Protein AF-A0A2P6PKL2-F1 (afdb_monomer)

Foldseek 3Di:
DDAFEAELAQFDLQQDDPDPVPRTDHGLDPVSNVVNVVDPHQYYDWDWDAACQRRIDTDDAQWDWDDDPNDTDIDGRNDHDPVRVVPGDRGNDHDPDDPDDDDDLVRLLSNLVSVVVVCVVCCVVPVPPRADAAEDPDVSNQVSNVVVDDPHHYYD

pLDDT: mean 86.6, std 11.7, range [52.22, 97.62]

Radius of gyration: 16.95 Å; Cα contacts (8 Å, |Δi|>4): 220; chains: 1; bounding box: 37×45×44 Å

Sequence (156 aa):
MLVLIRHRGNGTNMLQSSDIRMRGIKENSILSFNTAAQF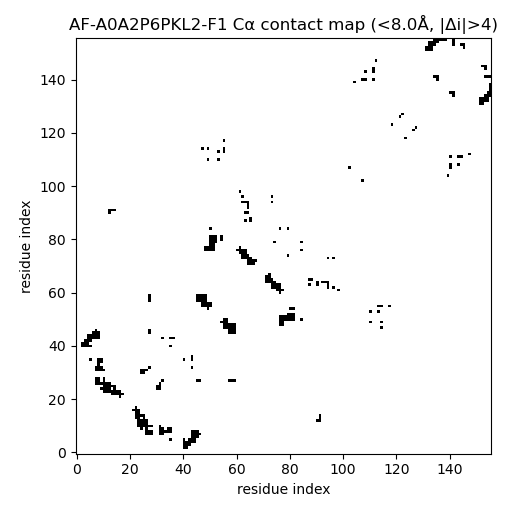PIDFVEFDVQVTKDDCPVIFHDNFIVSEDKDVFIGKRVTDLKLPEFLSYEPQKQLGEFDDHIVYKERQLKHVLQLILQLFKHVVNEYAEGRRIFFSTFQPDAALLIRKMQSSYPVYF

Secondary structure (DSSP, 8-state):
----EETTTT--S----SSGGGPPPPTTSHHHHHHHTTS--SEE---EEE-TTS-EEE---SEEEEEETTEEEEEEGGGS-HHHHHTSPPP-S-----------HHHHHHHHHHHHHHHHHHHHHH-TT----EE-S-HHHHHHHHHH-SSS-EE-

Solvent-accessible surface area (backbone atoms only — not comparable to full-atom values): 9542 Å² total; per-residue (Å²): 134,89,84,46,69,31,64,27,15,61,28,36,71,67,50,86,40,95,49,75,91,59,38,38,41,52,39,54,33,73,66,10,42,57,57,37,67,76,49,101,58,75,43,72,40,71,44,76,43,49,24,59,70,73,44,76,42,67,48,77,67,66,55,48,67,46,78,56,95,92,39,78,46,72,43,48,46,54,74,27,40,60,73,59,59,70,68,57,71,86,63,86,69,88,80,94,64,93,77,88,73,85,75,52,68,71,59,52,50,50,54,52,48,52,52,51,52,52,47,53,54,53,43,74,73,68,41,85,83,62,88,66,68,48,72,40,95,45,67,70,54,37,56,48,50,61,71,76,45,86,88,52,58,71,40,110

InterPro domains:
  IPR017946 PLC-like phosphodiesterase, TIM beta/alpha-barrel domain superfamily [G3DSA:3.20.20.190] (2-156)
  IPR017946 PL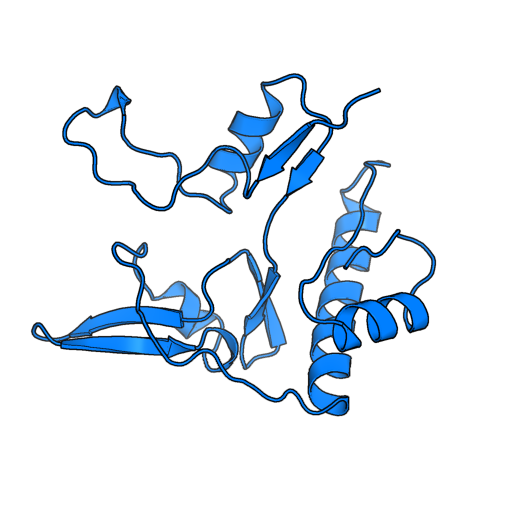C-like phosphodiesterase, TIM beta/alpha-barrel domain superfamily [SSF51695] (5-156)
  IPR030395 Glycerophosphodiester phosphodiesterase domain [PF03009] (7-89)
  IPR030395 Glycerophosphodiester phosphodiesterase domain [PS51704] (2-156)
  IPR051578 Glycerophosphodiester Phosphodiesterase [PTHR22958] (2-93)

Organism: Rosa chinensis (NCBI:txid74649)

Mean predicted aligned error: 6.18 Å

Structure (mmCIF, N/CA/C/O backbone):
data_AF-A0A2P6PKL2-F1
#
_entry.id   AF-A0A2P6PKL2-F1
#
loop_
_atom_site.group_PDB
_atom_site.id
_atom_site.type_symbol
_atom_site.label_atom_id
_atom_site.label_alt_id
_atom_site.label_comp_id
_atom_site.label_asym_id
_atom_site.label_entity_id
_atom_site.label_seq_id
_atom_site.pdbx_PDB_ins_code
_atom_site.Cartn_x
_atom_site.Cartn_y
_atom_site.Cartn_z
_atom_site.occupancy
_atom_site.B_iso_or_equiv
_atom_site.auth_seq_id
_atom_site.auth_comp_id
_atom_site.auth_asym_id
_atom_site.auth_atom_id
_atom_site.pdbx_PDB_model_num
ATOM 1 N N . MET A 1 1 ? -20.448 16.232 12.918 1.00 71.62 1 MET A N 1
ATOM 2 C CA . MET A 1 1 ? -18.994 16.460 13.041 1.00 71.62 1 MET A CA 1
ATOM 3 C C . MET A 1 1 ? -18.376 16.103 11.702 1.00 71.62 1 MET A C 1
ATOM 5 O O . MET A 1 1 ? -18.709 15.043 11.189 1.00 71.62 1 MET A O 1
ATOM 9 N N . LEU A 1 2 ? -17.602 17.004 11.098 1.00 85.69 2 LEU A N 1
ATOM 10 C CA . LEU A 1 2 ? -16.873 16.724 9.855 1.00 85.69 2 LEU A CA 1
ATOM 11 C C . LEU A 1 2 ? -15.601 15.940 10.203 1.00 85.69 2 LEU A C 1
ATOM 13 O O . LEU A 1 2 ? -15.005 16.223 11.237 1.00 85.69 2 LEU A O 1
ATOM 17 N N . VAL A 1 3 ? -15.225 14.969 9.369 1.00 90.44 3 VAL A N 1
ATOM 18 C CA . VAL A 1 3 ? -13.960 14.227 9.490 1.00 90.44 3 VAL A CA 1
ATOM 19 C C . VAL A 1 3 ? -12.971 14.813 8.488 1.00 90.44 3 VAL A C 1
ATOM 21 O O . VAL A 1 3 ? -13.294 14.912 7.304 1.00 90.44 3 VAL A O 1
ATOM 24 N N . LEU A 1 4 ? -11.781 15.198 8.946 1.00 92.12 4 LEU A N 1
ATOM 25 C CA . LEU A 1 4 ? -10.714 15.743 8.111 1.00 92.12 4 LEU A CA 1
ATOM 26 C C . LEU A 1 4 ? -9.614 14.701 7.886 1.00 92.12 4 LEU A C 1
ATOM 28 O O . LEU A 1 4 ? -8.909 14.309 8.816 1.00 92.12 4 LEU A O 1
ATOM 32 N N . ILE A 1 5 ? -9.439 14.292 6.631 1.00 93.56 5 ILE A N 1
ATOM 33 C CA . ILE A 1 5 ? -8.456 13.286 6.218 1.00 93.56 5 ILE A CA 1
ATOM 34 C C . ILE A 1 5 ? -7.400 13.958 5.341 1.00 93.56 5 ILE A C 1
ATOM 36 O O . ILE A 1 5 ? -7.732 14.639 4.370 1.00 93.56 5 ILE A O 1
ATOM 40 N N . ARG A 1 6 ? -6.122 13.778 5.679 1.00 91.12 6 ARG A N 1
ATOM 41 C CA . ARG A 1 6 ? -4.993 14.245 4.868 1.00 91.12 6 ARG A CA 1
ATOM 42 C C . ARG A 1 6 ? -4.588 13.171 3.864 1.00 91.12 6 ARG A C 1
ATOM 44 O O . ARG A 1 6 ? -3.991 12.168 4.246 1.00 91.12 6 ARG A O 1
ATOM 51 N N . HIS A 1 7 ? -4.957 13.401 2.608 1.00 91.31 7 HIS A N 1
ATOM 52 C CA . HIS A 1 7 ? -4.703 12.514 1.474 1.00 91.31 7 HIS A CA 1
ATOM 53 C C . HIS A 1 7 ? -3.201 12.394 1.186 1.00 91.31 7 HIS A C 1
ATOM 55 O O . HIS A 1 7 ? -2.541 13.401 0.919 1.00 91.31 7 HIS A O 1
ATOM 61 N N . ARG A 1 8 ? -2.669 11.171 1.269 1.00 91.19 8 ARG A N 1
ATOM 62 C CA . ARG A 1 8 ? -1.248 10.816 1.102 1.00 91.19 8 ARG A CA 1
ATOM 63 C C . ARG A 1 8 ? -0.303 11.633 1.979 1.00 91.19 8 ARG A C 1
ATOM 65 O O . ARG A 1 8 ? 0.808 11.988 1.573 1.00 91.19 8 ARG A O 1
ATOM 72 N N . GLY A 1 9 ? -0.760 11.970 3.186 1.00 87.81 9 GLY A N 1
ATOM 73 C CA . GLY A 1 9 ? -0.107 12.936 4.068 1.00 87.81 9 GLY A CA 1
ATOM 74 C C . GLY A 1 9 ? -0.371 14.386 3.653 1.00 87.81 9 GLY A C 1
ATOM 75 O O . GLY A 1 9 ? -1.493 14.772 3.345 1.00 87.81 9 GLY A O 1
ATOM 76 N N . ASN A 1 10 ? 0.658 15.230 3.710 1.00 76.75 10 ASN A N 1
ATOM 77 C CA . ASN A 1 10 ? 0.603 16.621 3.244 1.00 76.75 10 ASN A CA 1
ATOM 78 C C . ASN A 1 10 ? 1.427 16.830 1.960 1.00 76.75 10 ASN A C 1
ATOM 80 O O . ASN A 1 10 ? 2.060 17.873 1.790 1.00 76.75 10 ASN A O 1
ATOM 84 N N . GLY A 1 11 ? 1.522 15.792 1.125 1.00 65.38 11 GLY A N 1
ATOM 85 C CA . GLY A 1 11 ? 2.403 15.786 -0.036 1.00 65.38 11 GLY A CA 1
ATOM 86 C C . GLY A 1 11 ? 1.706 16.006 -1.378 1.00 65.38 11 GLY A C 1
ATOM 87 O O . GLY A 1 11 ? 0.487 15.952 -1.488 1.00 65.38 11 GLY A O 1
ATOM 88 N N . THR A 1 12 ? 2.517 16.277 -2.397 1.00 65.31 12 THR A N 1
ATOM 89 C CA . THR A 1 12 ? 2.157 16.360 -3.816 1.00 65.31 12 THR A CA 1
ATOM 90 C C . THR A 1 12 ? 3.290 15.747 -4.642 1.00 65.31 12 THR A C 1
ATOM 92 O O . THR A 1 12 ? 4.466 15.933 -4.318 1.00 65.31 12 THR A O 1
ATOM 95 N N . ASN A 1 13 ? 2.965 15.029 -5.720 1.00 56.03 13 ASN A N 1
ATOM 96 C CA . ASN A 1 13 ? 3.971 14.499 -6.654 1.00 56.03 13 ASN A CA 1
ATOM 97 C C . ASN A 1 13 ? 4.651 15.589 -7.500 1.00 56.03 13 ASN A C 1
ATOM 99 O O . ASN A 1 13 ? 5.731 15.370 -8.048 1.00 56.03 13 ASN A O 1
ATOM 103 N N . MET A 1 14 ? 4.080 16.795 -7.564 1.00 55.97 14 MET A N 1
ATOM 104 C CA . MET A 1 14 ? 4.672 17.930 -8.275 1.00 55.97 14 MET A CA 1
ATOM 105 C C . MET A 1 14 ? 5.741 18.614 -7.411 1.00 55.97 14 MET A C 1
ATOM 107 O O . MET A 1 14 ? 5.508 19.640 -6.774 1.00 55.97 14 MET A O 1
ATOM 111 N N . LEU A 1 15 ? 6.944 18.037 -7.388 1.00 59.22 15 LEU A N 1
ATOM 112 C CA . LEU A 1 15 ? 8.085 18.555 -6.617 1.00 59.22 15 LEU A CA 1
ATOM 113 C C . LEU A 1 15 ? 8.809 19.733 -7.295 1.00 59.22 15 LEU A C 1
ATOM 115 O O . LEU A 1 15 ? 9.697 20.346 -6.698 1.00 59.22 15 LEU A O 1
ATOM 119 N N . GLN A 1 16 ? 8.460 20.055 -8.544 1.00 53.28 16 GLN A N 1
ATOM 120 C CA . GLN A 1 16 ? 9.151 21.071 -9.336 1.00 53.28 16 GLN A CA 1
ATOM 121 C C . GLN A 1 16 ? 8.457 22.432 -9.231 1.00 53.28 16 GLN A C 1
ATOM 123 O O . GLN A 1 16 ? 7.623 22.796 -10.053 1.00 53.28 16 GLN A O 1
ATOM 128 N N . SER A 1 17 ? 8.857 23.201 -8.221 1.00 56.66 17 SER A N 1
ATOM 129 C CA . SER A 1 17 ? 8.690 24.654 -8.203 1.00 56.66 17 SER A CA 1
ATOM 130 C C . SER A 1 17 ? 10.064 25.319 -8.270 1.00 56.66 17 SER A C 1
ATOM 132 O O . SER A 1 17 ? 11.015 24.873 -7.619 1.00 56.66 17 SER A O 1
ATOM 134 N N . SER A 1 18 ? 10.165 26.401 -9.045 1.00 57.44 18 SER A N 1
ATOM 135 C CA . SER A 1 18 ? 11.349 27.267 -9.078 1.00 57.44 18 SER A CA 1
ATOM 136 C C . SER A 1 18 ? 11.569 27.992 -7.744 1.00 57.44 18 SER A C 1
ATOM 138 O O . SER A 1 18 ? 12.711 28.263 -7.376 1.00 57.44 18 SER A O 1
ATOM 140 N N . ASP A 1 19 ? 10.503 28.237 -6.976 1.00 55.12 19 ASP A N 1
ATOM 141 C CA . ASP A 1 19 ? 10.585 28.715 -5.595 1.00 55.12 19 ASP A CA 1
ATOM 142 C C . ASP A 1 19 ? 10.782 27.530 -4.635 1.00 55.12 19 ASP A C 1
ATOM 144 O O . ASP A 1 19 ? 9.919 26.655 -4.526 1.00 55.12 19 ASP A O 1
ATOM 148 N N . ILE A 1 20 ? 11.910 27.524 -3.915 1.00 55.53 20 ILE A N 1
ATOM 149 C CA . ILE A 1 20 ? 12.286 26.504 -2.921 1.00 55.53 20 ILE A CA 1
ATOM 150 C C . ILE A 1 20 ? 11.221 26.361 -1.825 1.00 55.53 20 ILE A C 1
ATOM 152 O O . ILE A 1 20 ? 10.999 25.255 -1.339 1.00 55.53 20 ILE A O 1
ATOM 156 N N . ARG A 1 21 ? 10.523 27.449 -1.471 1.00 55.19 21 ARG A N 1
ATOM 157 C CA . ARG A 1 21 ? 9.447 27.456 -0.461 1.00 55.19 21 ARG A CA 1
ATOM 158 C C . ARG A 1 21 ? 8.183 26.743 -0.938 1.00 55.19 21 ARG A C 1
ATOM 160 O O . ARG A 1 21 ? 7.346 26.372 -0.128 1.00 55.19 21 ARG A O 1
ATOM 167 N N . MET A 1 22 ? 8.060 26.577 -2.251 1.00 52.22 22 MET A N 1
ATOM 168 C CA . MET A 1 22 ? 6.934 25.949 -2.937 1.00 52.22 22 MET A CA 1
ATOM 169 C C . MET A 1 22 ? 7.314 24.569 -3.494 1.00 52.22 22 MET A C 1
ATOM 171 O O . MET A 1 22 ? 6.526 23.964 -4.219 1.00 52.22 22 MET A O 1
ATOM 175 N N . ARG A 1 23 ? 8.519 24.057 -3.191 1.00 60.56 23 ARG A N 1
ATOM 176 C CA . ARG A 1 23 ? 8.853 22.655 -3.468 1.00 60.56 23 ARG A CA 1
ATOM 177 C C . ARG A 1 23 ? 7.923 21.785 -2.634 1.00 60.56 23 ARG A C 1
ATOM 179 O O . ARG A 1 23 ? 7.930 21.866 -1.407 1.00 60.56 23 ARG A O 1
ATOM 186 N N . GLY A 1 24 ? 7.105 20.989 -3.315 1.00 63.56 24 GLY A N 1
ATOM 187 C CA . GLY A 1 24 ? 6.182 20.069 -2.666 1.00 63.56 24 GLY A CA 1
ATOM 188 C C . GLY A 1 24 ? 6.908 19.105 -1.728 1.00 63.56 24 GLY A C 1
ATOM 189 O O . GLY A 1 24 ? 8.077 18.775 -1.926 1.00 63.56 24 GLY A O 1
ATOM 190 N N . ILE A 1 25 ? 6.209 18.637 -0.698 1.00 73.81 25 ILE A N 1
ATOM 191 C CA . ILE A 1 25 ? 6.632 17.455 0.053 1.00 73.81 25 ILE A CA 1
ATOM 192 C C . ILE A 1 25 ? 6.193 16.246 -0.771 1.00 73.81 25 ILE A C 1
ATOM 194 O O . ILE A 1 2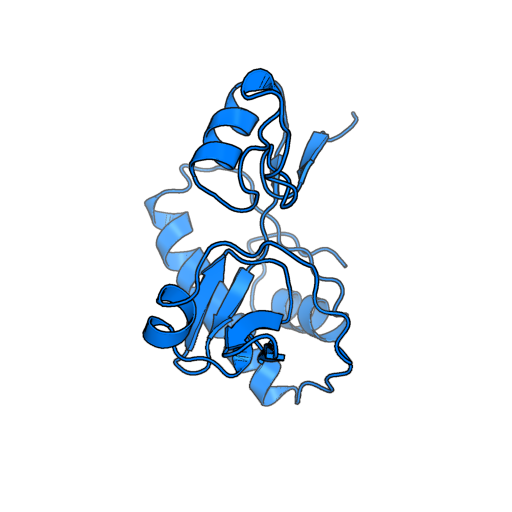5 ? 5.061 16.225 -1.238 1.00 73.81 25 ILE A O 1
ATOM 198 N N . LYS A 1 26 ? 7.049 15.240 -0.961 1.00 79.88 26 LYS A N 1
ATOM 199 C CA . LYS A 1 26 ? 6.650 14.021 -1.681 1.00 79.88 26 LYS A CA 1
ATOM 200 C C . LYS A 1 26 ? 5.515 13.336 -0.922 1.00 79.88 26 LYS A C 1
ATOM 202 O O . LYS A 1 26 ? 5.656 13.097 0.277 1.00 79.88 26 LYS A O 1
ATOM 207 N N . GLU A 1 27 ? 4.410 13.046 -1.594 1.00 83.75 27 GLU A N 1
ATOM 208 C CA . GLU A 1 27 ? 3.294 12.297 -1.009 1.00 83.75 27 GLU A CA 1
ATOM 209 C C . GLU A 1 27 ? 3.729 10.892 -0.580 1.00 83.75 27 GLU A C 1
ATOM 211 O O . GLU A 1 27 ? 4.785 10.411 -1.004 1.00 83.75 27 GLU A O 1
ATOM 216 N N . ASN A 1 28 ? 2.927 10.227 0.258 1.00 89.06 28 ASN A N 1
ATOM 217 C CA . ASN A 1 28 ? 3.179 8.831 0.626 1.00 89.06 28 ASN A CA 1
ATOM 218 C C . ASN A 1 28 ? 4.591 8.626 1.234 1.00 89.06 28 ASN A C 1
ATOM 220 O O . ASN A 1 28 ? 5.228 7.584 1.088 1.00 89.06 28 ASN A O 1
ATOM 224 N N . SER A 1 29 ? 5.099 9.657 1.923 1.00 89.50 29 SER A N 1
ATOM 225 C CA . SER A 1 29 ? 6.424 9.687 2.550 1.00 89.50 29 SER A CA 1
ATOM 226 C C . SER A 1 29 ? 6.335 9.986 4.044 1.00 89.50 29 SER A C 1
ATOM 228 O O . SER A 1 29 ? 5.450 10.717 4.493 1.00 89.50 29 SER A O 1
ATOM 230 N N . ILE A 1 30 ? 7.317 9.510 4.816 1.00 90.88 30 ILE A N 1
ATOM 231 C CA . ILE A 1 30 ? 7.411 9.782 6.262 1.00 90.88 30 ILE A CA 1
ATOM 232 C C . ILE A 1 30 ? 7.366 11.291 6.545 1.00 90.88 30 ILE A C 1
ATOM 234 O O . ILE A 1 30 ? 6.679 11.725 7.467 1.00 90.88 30 ILE A O 1
ATOM 238 N N . LEU A 1 31 ? 8.043 12.105 5.726 1.00 90.06 31 LEU A N 1
ATOM 239 C CA . LEU A 1 31 ? 8.009 13.561 5.866 1.00 90.06 31 LEU A CA 1
ATOM 240 C C . LEU A 1 31 ? 6.587 14.109 5.675 1.00 90.06 31 LEU A C 1
ATOM 242 O O . LEU A 1 31 ? 6.133 14.894 6.502 1.00 90.06 31 LEU A O 1
ATOM 246 N N . SER A 1 32 ? 5.858 13.658 4.648 1.00 91.00 32 SER A N 1
ATOM 247 C CA . SER A 1 32 ? 4.472 14.093 4.415 1.00 91.00 32 SER A CA 1
ATOM 248 C C . SER A 1 32 ? 3.522 13.711 5.549 1.00 91.00 32 SER A C 1
ATOM 250 O O . SER A 1 32 ? 2.643 14.504 5.890 1.00 91.00 32 SER A O 1
ATOM 252 N N . PHE A 1 33 ? 3.718 12.542 6.165 1.00 93.50 33 PHE A N 1
ATOM 253 C CA . PHE A 1 33 ? 2.916 12.077 7.295 1.00 93.50 33 PHE A CA 1
ATOM 254 C C . PHE A 1 33 ? 3.220 12.881 8.561 1.00 93.50 33 PHE A C 1
ATOM 256 O O . PHE A 1 33 ? 2.301 13.367 9.218 1.00 93.50 33 PHE A O 1
ATOM 263 N N . ASN A 1 34 ? 4.503 13.103 8.856 1.00 92.62 34 ASN A N 1
ATOM 264 C CA . ASN A 1 34 ? 4.927 13.905 10.002 1.00 92.62 34 ASN A CA 1
ATOM 265 C C . ASN A 1 34 ? 4.452 15.356 9.883 1.00 92.62 34 ASN A C 1
ATOM 267 O O . ASN A 1 34 ? 4.009 15.934 10.871 1.00 92.62 34 ASN A O 1
ATOM 271 N N . THR A 1 35 ? 4.495 15.944 8.684 1.00 91.50 35 THR A N 1
ATOM 272 C CA . THR A 1 35 ? 3.948 17.285 8.452 1.00 91.50 35 THR A CA 1
ATOM 273 C C . THR A 1 35 ? 2.432 17.310 8.618 1.00 91.50 35 THR A C 1
ATOM 275 O O . THR A 1 35 ? 1.914 18.230 9.242 1.00 91.50 35 THR A O 1
ATOM 278 N N . ALA A 1 36 ? 1.707 16.306 8.114 1.00 90.94 36 ALA A N 1
ATOM 279 C CA . ALA A 1 36 ? 0.259 16.215 8.301 1.00 90.94 36 ALA A CA 1
ATOM 280 C C . ALA A 1 36 ? -0.121 16.167 9.793 1.00 90.94 36 ALA A C 1
ATOM 282 O O . ALA A 1 36 ? -1.038 16.872 10.213 1.00 90.94 36 ALA A O 1
ATOM 283 N N . ALA A 1 37 ? 0.637 15.417 10.599 1.00 90.69 37 ALA A N 1
ATOM 284 C CA . ALA A 1 37 ? 0.422 15.273 12.038 1.00 90.69 37 ALA A CA 1
ATOM 285 C C . ALA A 1 37 ? 0.614 16.571 12.853 1.00 90.69 37 ALA A C 1
ATOM 287 O O . ALA A 1 37 ? 0.219 16.619 14.015 1.00 90.69 37 ALA A O 1
ATOM 288 N N . GLN A 1 38 ? 1.185 17.633 12.268 1.00 92.19 38 GLN A N 1
ATOM 289 C CA . GLN A 1 38 ? 1.302 18.949 12.917 1.00 92.19 38 GLN A CA 1
ATOM 290 C C . GLN A 1 38 ? -0.006 19.757 12.891 1.00 92.19 38 GLN A C 1
ATOM 292 O O . GLN A 1 38 ? -0.091 20.813 13.517 1.00 92.19 38 GLN A O 1
ATOM 297 N N . PHE A 1 39 ? -1.024 19.286 12.168 1.00 91.06 39 PHE A N 1
ATOM 298 C CA . PHE A 1 39 ? -2.318 19.951 12.023 1.00 91.06 39 PHE A CA 1
ATOM 299 C C . PHE A 1 39 ? -3.424 19.196 12.781 1.00 91.06 39 PHE A C 1
ATOM 301 O O . PHE A 1 39 ? -3.304 17.991 12.995 1.00 91.06 39 PHE A O 1
ATOM 308 N N . PRO A 1 40 ? -4.535 19.864 13.153 1.00 91.94 40 PRO A N 1
ATOM 309 C CA . PRO A 1 40 ? -5.677 19.222 13.808 1.00 91.94 40 PRO A CA 1
ATOM 310 C C . PRO A 1 40 ? -6.507 18.411 12.797 1.00 91.94 40 PRO A C 1
ATOM 312 O O . PRO A 1 40 ? -7.568 18.840 12.351 1.00 91.94 40 PRO A O 1
ATOM 315 N N . ILE A 1 41 ? -5.978 17.262 12.386 1.00 92.62 41 ILE A N 1
ATOM 316 C CA . ILE A 1 41 ? -6.577 16.338 11.413 1.00 92.62 41 ILE A CA 1
ATOM 317 C C . ILE A 1 41 ? -7.057 15.070 12.127 1.00 92.62 41 ILE A C 1
ATOM 319 O O . ILE A 1 41 ? -6.512 14.698 13.165 1.00 92.62 41 ILE A O 1
ATOM 323 N N . ASP A 1 42 ? -8.051 14.383 11.567 1.00 93.62 42 ASP A N 1
ATOM 324 C CA . ASP A 1 42 ? -8.563 13.137 12.147 1.00 93.62 42 ASP A CA 1
ATOM 325 C C . ASP A 1 42 ? -7.782 11.906 11.679 1.00 93.62 42 ASP A C 1
ATOM 327 O O . ASP A 1 42 ? -7.614 10.956 12.447 1.00 93.62 42 ASP A O 1
ATOM 331 N N . PHE A 1 43 ? -7.340 11.910 10.416 1.00 94.88 43 PHE A N 1
ATOM 332 C CA . PHE A 1 43 ? -6.670 10.780 9.773 1.00 94.88 43 PHE A CA 1
ATOM 333 C C . PHE A 1 43 ? -5.623 11.236 8.753 1.00 94.88 43 PHE A C 1
ATOM 335 O O . PHE A 1 43 ? -5.748 12.293 8.128 1.00 94.88 43 PHE A O 1
ATOM 342 N N . VAL A 1 44 ? -4.625 10.380 8.544 1.00 94.50 44 VAL A N 1
ATOM 343 C CA . VAL A 1 44 ? -3.714 10.416 7.398 1.00 94.50 44 VAL A CA 1
ATOM 344 C C . VAL A 1 44 ? -4.052 9.220 6.520 1.00 94.50 44 VAL A C 1
ATOM 346 O O . VAL A 1 44 ? -4.198 8.110 7.026 1.00 94.50 44 VAL A O 1
ATOM 349 N N . GLU A 1 45 ? -4.199 9.460 5.227 1.00 95.06 45 GLU A N 1
ATOM 350 C CA . GLU A 1 45 ? -4.435 8.432 4.219 1.00 95.06 45 GLU A CA 1
ATOM 351 C C . GLU A 1 45 ? -3.132 8.163 3.448 1.00 95.06 45 GLU A C 1
ATOM 353 O O . GLU A 1 45 ? -2.264 9.038 3.374 1.00 95.06 45 GLU A O 1
ATOM 358 N N . PHE A 1 46 ? -2.960 6.927 2.977 1.00 94.75 46 PHE A N 1
ATOM 359 C CA . PHE A 1 46 ? -1.846 6.499 2.135 1.00 94.75 46 PHE A CA 1
ATOM 360 C C . PHE A 1 46 ? -2.217 5.235 1.353 1.00 94.75 46 PHE A C 1
ATOM 362 O O . PHE A 1 46 ? -2.978 4.390 1.833 1.00 94.75 46 PHE A O 1
ATOM 369 N N . ASP A 1 47 ? -1.605 5.079 0.183 1.00 94.50 47 ASP A N 1
ATOM 370 C CA . ASP A 1 47 ? -1.887 3.986 -0.747 1.00 94.50 47 ASP A CA 1
ATOM 371 C C . ASP A 1 47 ? -0.926 2.817 -0.553 1.00 94.50 47 ASP A C 1
ATOM 373 O O . ASP A 1 47 ? 0.277 3.019 -0.382 1.00 94.50 47 ASP A O 1
ATOM 377 N N . VAL A 1 48 ? -1.436 1.587 -0.625 1.00 95.00 48 VAL A N 1
ATOM 378 C CA . VAL A 1 48 ? -0.626 0.367 -0.509 1.00 95.00 48 VAL A CA 1
ATOM 379 C C . VAL A 1 48 ? -0.789 -0.494 -1.753 1.00 95.00 48 VAL A C 1
ATOM 381 O O . VAL A 1 48 ? -1.903 -0.850 -2.134 1.00 95.00 48 VAL A O 1
ATOM 384 N N . GLN A 1 49 ? 0.339 -0.887 -2.337 1.00 94.06 49 GLN A N 1
ATOM 385 C CA . GLN A 1 49 ? 0.435 -1.877 -3.409 1.00 94.06 49 GLN A CA 1
ATOM 386 C C . GLN A 1 49 ? 1.347 -3.026 -2.976 1.00 94.06 49 GLN A C 1
ATOM 388 O O . GLN A 1 49 ? 2.035 -2.931 -1.962 1.00 94.06 49 GLN A O 1
ATOM 393 N N . VAL A 1 50 ? 1.354 -4.125 -3.727 1.00 96.00 50 VAL A N 1
ATOM 394 C CA . VAL A 1 50 ? 2.225 -5.279 -3.465 1.00 96.00 50 VAL A CA 1
ATOM 395 C C . VAL A 1 50 ? 3.035 -5.577 -4.721 1.00 96.00 50 VAL A C 1
ATOM 397 O O . VAL A 1 50 ? 2.473 -5.685 -5.811 1.00 96.00 50 VAL A O 1
ATOM 400 N N . THR A 1 51 ? 4.353 -5.673 -4.566 1.00 97.00 51 THR A N 1
ATOM 401 C CA . THR A 1 51 ? 5.291 -6.012 -5.640 1.00 97.00 51 THR A CA 1
ATOM 402 C C . THR A 1 51 ? 5.164 -7.484 -6.045 1.00 97.00 51 THR A C 1
ATOM 404 O O . THR A 1 51 ? 4.568 -8.304 -5.348 1.00 97.00 51 THR A O 1
ATOM 407 N N . LYS A 1 52 ? 5.769 -7.855 -7.173 1.00 96.44 52 LYS A N 1
ATOM 408 C CA . LYS A 1 52 ? 5.778 -9.219 -7.723 1.00 96.44 52 LYS A CA 1
ATOM 409 C C . LYS A 1 52 ? 6.376 -10.268 -6.783 1.00 96.44 52 LYS A C 1
ATOM 411 O O . LYS A 1 52 ? 6.067 -11.450 -6.905 1.00 96.44 52 LYS A O 1
ATOM 416 N N . ASP A 1 53 ? 7.273 -9.849 -5.899 1.00 97.44 53 ASP A N 1
ATOM 417 C CA . ASP A 1 53 ? 7.887 -10.655 -4.843 1.00 97.44 53 ASP A CA 1
ATOM 418 C C . ASP A 1 53 ? 7.198 -10.468 -3.482 1.00 97.44 53 ASP A C 1
ATOM 420 O O . ASP A 1 53 ? 7.841 -10.583 -2.441 1.00 97.44 53 ASP A O 1
ATOM 424 N N . ASP A 1 54 ? 5.886 -10.208 -3.500 1.00 96.56 54 ASP A N 1
ATOM 425 C CA . ASP A 1 54 ? 4.994 -10.196 -2.337 1.00 96.56 54 ASP A CA 1
ATOM 426 C C . ASP A 1 54 ? 5.364 -9.161 -1.254 1.00 96.56 54 ASP A C 1
ATOM 428 O O . ASP A 1 54 ? 4.963 -9.292 -0.096 1.00 96.56 54 ASP A O 1
ATOM 432 N N . CYS A 1 55 ? 6.094 -8.099 -1.613 1.00 95.94 55 CYS A N 1
ATOM 433 C CA . CYS A 1 55 ? 6.477 -7.040 -0.682 1.00 95.94 55 CYS A CA 1
ATOM 434 C C . CYS A 1 55 ? 5.496 -5.856 -0.775 1.00 95.94 55 CYS A C 1
ATOM 436 O O . CYS A 1 55 ? 5.369 -5.244 -1.839 1.00 95.94 55 CYS A O 1
ATOM 438 N N . PRO A 1 56 ? 4.800 -5.483 0.316 1.00 95.19 56 PRO A N 1
ATOM 439 C CA . PRO A 1 56 ? 3.948 -4.302 0.306 1.00 95.19 56 PRO A CA 1
ATOM 440 C C . PRO A 1 56 ? 4.768 -3.009 0.233 1.00 95.19 56 PRO A C 1
ATOM 442 O O . PRO A 1 56 ? 5.773 -2.858 0.930 1.00 95.19 56 PRO A O 1
ATOM 445 N N . VAL A 1 57 ? 4.314 -2.060 -0.579 1.00 94.69 57 VAL A N 1
ATOM 446 C CA . VAL A 1 57 ? 4.935 -0.747 -0.785 1.00 94.69 57 VAL A CA 1
ATOM 447 C C . VAL A 1 57 ? 3.893 0.357 -0.653 1.00 94.69 57 VAL A C 1
ATOM 449 O O . VAL A 1 57 ? 2.735 0.174 -1.028 1.00 94.69 57 VAL A O 1
ATOM 452 N N . ILE A 1 58 ? 4.312 1.509 -0.124 1.00 93.69 58 ILE A N 1
ATOM 453 C CA . ILE A 1 58 ? 3.466 2.701 -0.030 1.00 93.69 58 ILE A CA 1
ATOM 454 C C . ILE A 1 58 ? 3.694 3.547 -1.284 1.00 93.69 58 ILE A C 1
ATOM 456 O O . ILE A 1 58 ? 4.724 4.212 -1.417 1.00 93.69 58 ILE A O 1
ATOM 460 N N . PHE A 1 59 ? 2.772 3.447 -2.239 1.00 92.19 59 PHE A N 1
ATOM 461 C CA . PHE A 1 59 ? 2.861 4.107 -3.539 1.00 92.19 59 PHE A CA 1
ATOM 462 C C . PHE 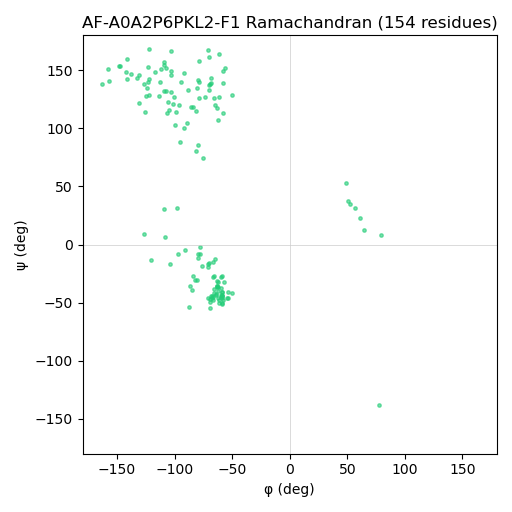A 1 59 ? 1.492 4.139 -4.221 1.00 92.19 59 PHE A C 1
ATOM 464 O O . PHE A 1 59 ? 0.774 3.139 -4.213 1.00 92.19 59 PHE A O 1
ATOM 471 N N . HIS A 1 60 ? 1.148 5.270 -4.834 1.00 90.38 60 HIS A N 1
ATOM 472 C CA . HIS A 1 60 ? -0.173 5.464 -5.427 1.00 90.38 60 HIS A CA 1
ATOM 473 C C . HIS A 1 60 ? -0.269 4.966 -6.869 1.00 90.38 60 HIS A C 1
ATOM 475 O O . HIS A 1 60 ? -1.169 4.199 -7.195 1.00 90.38 60 HIS A O 1
ATOM 481 N N . ASP A 1 61 ? 0.627 5.431 -7.744 1.00 89.00 61 ASP A N 1
ATOM 482 C CA . ASP A 1 61 ? 0.439 5.247 -9.181 1.00 89.00 61 ASP A CA 1
ATOM 483 C C . ASP A 1 61 ? 0.571 3.768 -9.565 1.00 89.00 61 ASP A C 1
ATOM 485 O O . ASP A 1 61 ? 1.391 3.023 -9.027 1.00 89.00 61 ASP A O 1
ATOM 489 N N . ASN A 1 62 ? -0.230 3.319 -10.530 1.00 89.50 62 ASN A N 1
ATOM 490 C CA . ASN A 1 62 ? -0.162 1.933 -11.002 1.00 89.50 62 ASN A CA 1
ATOM 491 C C . ASN A 1 62 ? 1.165 1.635 -11.715 1.00 89.50 62 ASN A C 1
ATOM 493 O O . ASN A 1 62 ? 1.622 0.491 -11.742 1.00 89.50 62 ASN A O 1
ATOM 497 N N . PHE A 1 63 ? 1.776 2.663 -12.305 1.00 89.56 63 PHE A N 1
ATOM 498 C CA . PHE A 1 63 ? 2.974 2.560 -13.121 1.00 89.56 63 PHE A CA 1
ATOM 499 C C . PHE A 1 63 ? 4.089 3.429 -12.560 1.00 89.56 63 PHE A C 1
ATOM 501 O O . PHE A 1 63 ? 3.857 4.547 -12.111 1.00 89.56 63 PHE A O 1
ATOM 508 N N . ILE A 1 64 ? 5.309 2.915 -12.653 1.00 88.44 64 ILE A N 1
ATOM 509 C CA . ILE A 1 64 ? 6.533 3.670 -12.440 1.00 88.44 64 ILE A CA 1
ATOM 510 C C . ILE A 1 64 ? 7.209 3.884 -13.793 1.00 88.44 64 ILE A C 1
ATOM 512 O O . ILE A 1 64 ? 7.338 2.960 -14.602 1.00 88.44 64 ILE A O 1
ATOM 516 N N . VAL A 1 65 ? 7.602 5.120 -14.055 1.00 86.50 65 VAL A N 1
ATOM 517 C CA . VAL A 1 65 ? 8.228 5.561 -15.293 1.00 86.50 65 VAL A CA 1
ATOM 518 C C . VAL A 1 65 ? 9.723 5.731 -15.065 1.00 86.50 65 VAL A C 1
ATOM 520 O O . VAL A 1 65 ? 10.163 6.369 -14.105 1.00 86.50 65 VAL A O 1
ATOM 523 N N . SER A 1 66 ? 10.507 5.163 -15.975 1.00 84.06 66 SER A N 1
ATOM 524 C CA . SER A 1 66 ? 11.929 5.460 -16.149 1.00 84.06 66 SER A CA 1
ATOM 525 C C . SER A 1 66 ? 12.170 6.064 -17.522 1.00 84.06 66 SER A C 1
ATOM 527 O O . SER A 1 66 ? 11.503 5.697 -18.488 1.00 84.06 66 SER A O 1
ATOM 529 N N . GLU A 1 67 ? 13.159 6.940 -17.606 1.00 81.50 67 GLU A N 1
ATOM 530 C CA . GLU A 1 67 ? 13.654 7.504 -18.856 1.00 81.50 67 GLU A CA 1
ATOM 531 C C . GLU A 1 67 ? 14.946 6.775 -19.249 1.00 81.50 67 GLU A C 1
ATOM 533 O O . GLU A 1 67 ? 15.907 6.758 -18.479 1.00 81.50 67 GLU A O 1
ATOM 538 N N . ASP A 1 68 ? 14.963 6.152 -20.426 1.00 77.56 68 ASP A N 1
ATOM 539 C CA . ASP A 1 68 ? 16.165 5.574 -21.035 1.00 77.56 68 ASP A CA 1
ATOM 540 C C . ASP A 1 68 ? 16.322 6.151 -22.444 1.00 77.56 68 ASP A C 1
ATOM 542 O O . ASP A 1 68 ? 15.479 5.917 -23.308 1.00 77.56 68 ASP A O 1
ATOM 546 N N . LYS A 1 69 ? 17.385 6.935 -22.672 1.00 78.12 69 LYS A N 1
ATOM 547 C CA . LYS A 1 69 ? 17.696 7.581 -23.966 1.00 78.12 69 LYS A CA 1
ATOM 548 C C . LYS A 1 69 ? 16.492 8.314 -24.586 1.00 78.12 69 LYS A C 1
ATOM 550 O O . LYS A 1 69 ? 16.133 8.046 -25.731 1.00 78.12 69 LYS A O 1
ATOM 555 N N . ASP A 1 70 ? 15.860 9.195 -23.809 1.00 75.62 70 ASP A N 1
ATOM 556 C CA . ASP A 1 70 ? 14.670 9.977 -24.192 1.00 75.62 70 ASP A CA 1
ATOM 557 C C . ASP A 1 70 ? 13.399 9.140 -24.469 1.00 75.62 70 ASP A C 1
ATOM 559 O O . ASP A 1 70 ? 12.403 9.654 -24.984 1.00 75.62 70 ASP A O 1
ATOM 563 N N . VAL A 1 71 ? 13.393 7.850 -24.111 1.00 77.50 71 VAL A N 1
ATOM 564 C CA . VAL A 1 71 ? 12.209 6.982 -24.167 1.00 77.50 71 VAL A CA 1
ATOM 565 C C . VAL A 1 71 ? 11.682 6.739 -22.757 1.00 77.50 71 VAL A C 1
ATOM 567 O O . VAL A 1 71 ? 12.380 6.207 -21.891 1.00 77.50 71 VAL A O 1
ATOM 570 N N . PHE A 1 72 ? 10.415 7.087 -22.537 1.00 78.88 72 PHE A N 1
ATOM 571 C CA . PHE A 1 72 ? 9.712 6.792 -21.293 1.00 78.88 72 PHE A CA 1
ATOM 572 C C . PHE A 1 72 ? 9.200 5.354 -21.301 1.00 78.88 72 PHE A C 1
ATOM 574 O O . PHE A 1 72 ? 8.330 4.983 -22.090 1.00 78.88 72 PHE A O 1
ATOM 581 N N . ILE A 1 73 ? 9.734 4.540 -20.397 1.00 84.00 73 ILE A N 1
ATOM 582 C CA . ILE A 1 73 ? 9.316 3.157 -20.190 1.00 84.00 73 ILE A CA 1
ATOM 583 C C . ILE A 1 73 ? 8.523 3.103 -18.888 1.00 84.00 73 ILE A C 1
ATOM 585 O O . ILE A 1 73 ? 9.077 3.312 -17.808 1.00 84.00 73 ILE A O 1
ATOM 589 N N . GLY A 1 74 ? 7.228 2.809 -18.996 1.00 87.56 74 GLY A N 1
ATOM 590 C CA . GLY A 1 74 ? 6.369 2.514 -17.855 1.00 87.56 74 GLY A CA 1
ATOM 591 C C . GLY A 1 74 ? 6.400 1.032 -17.506 1.00 87.56 74 GLY A C 1
ATOM 592 O O . GLY A 1 74 ? 6.252 0.179 -18.382 1.00 87.56 74 GLY A O 1
ATOM 593 N N . LYS A 1 75 ? 6.558 0.712 -16.223 1.00 90.75 75 LYS A N 1
ATOM 594 C CA . LYS A 1 75 ? 6.339 -0.638 -15.693 1.00 90.75 75 LYS A CA 1
ATOM 595 C C . LYS A 1 75 ? 5.308 -0.588 -14.584 1.00 90.75 75 LYS A C 1
ATOM 597 O O . LYS A 1 75 ? 5.326 0.325 -13.765 1.00 90.75 75 LYS A O 1
ATOM 602 N N . ARG A 1 76 ? 4.413 -1.571 -14.543 1.00 91.62 76 ARG A N 1
ATOM 603 C CA . ARG A 1 76 ? 3.427 -1.662 -13.470 1.00 91.62 76 ARG A CA 1
ATOM 604 C C . ARG A 1 76 ? 4.121 -2.042 -12.168 1.00 91.62 76 ARG A C 1
ATOM 606 O O . ARG A 1 76 ? 4.958 -2.942 -12.162 1.00 91.62 76 ARG A O 1
ATOM 613 N N . VAL A 1 77 ? 3.752 -1.402 -11.064 1.00 92.94 77 VAL A N 1
ATOM 614 C CA . VAL A 1 77 ? 4.370 -1.661 -9.753 1.00 92.94 77 VAL A CA 1
ATOM 615 C C . VAL A 1 77 ? 4.201 -3.122 -9.330 1.00 92.94 77 VAL A C 1
ATOM 617 O O . VAL A 1 77 ? 5.143 -3.735 -8.832 1.00 92.94 77 VAL A O 1
ATOM 620 N N . THR A 1 78 ? 3.047 -3.720 -9.628 1.00 93.62 78 THR A N 1
ATOM 621 C CA . THR A 1 78 ? 2.754 -5.134 -9.338 1.00 93.62 78 THR A CA 1
ATOM 622 C C . THR A 1 78 ? 3.603 -6.127 -10.139 1.00 93.62 78 THR A C 1
ATOM 624 O O . THR A 1 78 ? 3.651 -7.303 -9.789 1.00 93.62 78 THR A O 1
ATOM 627 N N . ASP A 1 79 ? 4.273 -5.680 -11.207 1.00 93.94 79 ASP A N 1
ATOM 628 C CA . ASP A 1 79 ? 5.135 -6.523 -12.046 1.00 93.94 79 ASP A CA 1
ATOM 629 C C . ASP A 1 79 ? 6.622 -6.424 -11.666 1.00 93.94 79 ASP A C 1
ATOM 631 O O . ASP A 1 79 ? 7.438 -7.208 -12.165 1.00 93.94 79 ASP A O 1
ATOM 635 N N . LEU A 1 80 ? 6.975 -5.496 -10.773 1.00 95.94 80 LEU A N 1
ATOM 636 C CA . LEU A 1 80 ? 8.338 -5.268 -10.295 1.00 95.94 80 LEU A CA 1
ATOM 637 C C . LEU A 1 80 ? 8.629 -6.072 -9.044 1.00 95.94 80 LEU A C 1
ATOM 639 O O . LEU A 1 80 ? 7.748 -6.251 -8.212 1.00 95.94 80 LEU A O 1
ATOM 643 N N . LYS A 1 81 ? 9.880 -6.498 -8.865 1.00 97.56 81 LYS A N 1
ATOM 644 C CA . LYS A 1 81 ? 10.368 -6.922 -7.543 1.00 97.56 81 LYS A CA 1
ATOM 645 C C . LYS A 1 81 ? 10.711 -5.709 -6.677 1.00 97.56 81 LYS A C 1
ATOM 647 O O . LYS A 1 81 ? 11.033 -4.650 -7.213 1.00 97.56 81 LYS A O 1
ATOM 652 N N . LEU A 1 82 ? 10.741 -5.858 -5.354 1.00 96.88 82 LEU A N 1
ATOM 653 C CA . LEU A 1 82 ? 11.073 -4.759 -4.443 1.00 96.88 82 LEU A CA 1
ATOM 654 C C . LEU A 1 82 ? 12.428 -4.091 -4.756 1.00 96.88 82 LEU A C 1
ATOM 656 O O . LEU A 1 82 ? 12.461 -2.863 -4.824 1.00 96.88 82 LEU A O 1
ATOM 660 N N . PRO A 1 83 ? 13.536 -4.821 -5.011 1.00 97.19 83 PRO A N 1
ATOM 661 C CA . PRO A 1 83 ? 14.805 -4.181 -5.362 1.00 97.19 83 PRO A CA 1
ATOM 662 C C . PRO A 1 83 ? 14.735 -3.387 -6.669 1.00 97.19 83 PRO A C 1
ATOM 664 O O . PRO A 1 83 ? 15.401 -2.367 -6.802 1.00 97.19 83 PRO A O 1
ATOM 667 N N . GLU A 1 84 ? 13.916 -3.839 -7.623 1.00 95.00 84 GLU A N 1
ATOM 668 C CA . GLU A 1 84 ? 13.692 -3.113 -8.871 1.00 95.00 84 GLU A CA 1
ATOM 669 C C . GLU A 1 84 ? 12.904 -1.837 -8.588 1.00 95.00 84 GLU A C 1
ATOM 671 O O . GLU A 1 84 ? 13.363 -0.770 -8.972 1.00 95.00 84 GLU A O 1
ATOM 676 N N . PHE A 1 85 ? 11.789 -1.921 -7.855 1.00 94.69 85 PHE A N 1
ATOM 677 C CA . PHE A 1 85 ? 10.985 -0.764 -7.447 1.00 94.69 85 PHE A CA 1
ATOM 678 C C . PHE A 1 85 ? 11.826 0.306 -6.731 1.00 94.69 85 PHE A C 1
ATOM 680 O O . PHE A 1 85 ? 11.751 1.482 -7.076 1.00 94.69 85 PHE A O 1
ATOM 687 N N . LEU A 1 86 ? 12.679 -0.101 -5.787 1.00 93.00 86 LEU A N 1
ATOM 688 C CA . LEU A 1 86 ? 13.541 0.811 -5.028 1.00 93.00 86 LEU A CA 1
ATOM 689 C C . LEU A 1 86 ? 14.682 1.421 -5.855 1.00 93.00 86 LEU A C 1
ATOM 691 O O . LEU A 1 86 ? 15.270 2.408 -5.422 1.00 93.00 86 LEU A O 1
ATOM 695 N N . SER A 1 87 ? 15.004 0.851 -7.021 1.00 92.25 87 SER A N 1
ATOM 696 C CA . SER A 1 87 ? 16.029 1.394 -7.922 1.00 92.25 87 SER A CA 1
ATOM 697 C C . SER A 1 87 ? 15.541 2.570 -8.774 1.00 92.25 87 SER A C 1
ATOM 699 O O . SER A 1 87 ? 16.356 3.243 -9.401 1.00 92.25 87 SER A O 1
ATOM 701 N N . TYR A 1 88 ? 14.229 2.826 -8.810 1.00 88.19 88 TYR A N 1
ATOM 702 C CA . TYR A 1 88 ? 13.664 3.936 -9.569 1.00 88.19 88 TYR A CA 1
ATOM 703 C C . TYR A 1 88 ? 13.820 5.264 -8.829 1.00 88.19 88 TYR A C 1
ATOM 705 O O . TYR A 1 88 ? 13.577 5.385 -7.627 1.00 88.19 88 TYR A O 1
ATOM 713 N N . GLU A 1 89 ? 14.138 6.296 -9.600 1.00 81.62 89 GLU A N 1
ATOM 714 C CA . GLU A 1 89 ? 14.190 7.671 -9.124 1.00 81.62 89 GLU A CA 1
ATOM 715 C C . GLU A 1 89 ? 12.787 8.227 -8.804 1.00 81.62 89 GLU A C 1
ATOM 717 O O . GLU A 1 89 ? 11.764 7.709 -9.280 1.00 81.62 89 GLU A O 1
ATOM 722 N N . PRO A 1 90 ? 12.703 9.320 -8.017 1.00 77.62 90 PRO A N 1
ATOM 723 C CA . PRO A 1 90 ? 11.449 10.025 -7.793 1.00 77.62 90 PRO A CA 1
ATOM 724 C C . PRO A 1 90 ? 10.729 10.346 -9.109 1.00 77.62 90 PRO A C 1
ATOM 726 O O . PRO A 1 90 ? 11.307 10.932 -10.025 1.00 77.62 90 PRO A O 1
ATOM 729 N N . GLN A 1 91 ? 9.452 9.973 -9.174 1.00 80.62 91 GLN A N 1
ATOM 730 C CA . GLN A 1 91 ? 8.613 10.148 -10.354 1.00 80.62 91 GLN A CA 1
ATOM 731 C C . GLN A 1 91 ? 8.389 11.634 -10.636 1.00 80.62 91 GLN A C 1
ATOM 733 O O . GLN A 1 91 ? 7.994 12.389 -9.749 1.00 80.62 91 GLN A O 1
ATOM 738 N N . LYS A 1 92 ? 8.693 12.057 -11.866 1.00 68.06 92 LYS A N 1
ATOM 739 C CA . LYS A 1 92 ? 8.588 13.460 -12.308 1.00 68.06 92 LYS A CA 1
ATOM 740 C C . LYS A 1 92 ? 7.369 13.720 -13.189 1.00 68.06 92 LYS A C 1
ATOM 742 O O . LYS A 1 92 ? 7.025 14.878 -13.403 1.00 68.06 92 LYS A O 1
ATOM 747 N N . GLN A 1 93 ? 6.765 12.668 -13.733 1.00 64.69 93 GLN A N 1
ATOM 748 C CA . GLN A 1 93 ? 5.646 12.738 -14.663 1.00 64.69 93 GLN A CA 1
ATOM 749 C C . GLN A 1 93 ? 4.677 11.597 -14.381 1.00 64.69 93 GLN A C 1
ATOM 751 O O . GLN A 1 93 ? 5.092 10.513 -13.970 1.00 64.69 93 GLN A O 1
ATOM 756 N N . LEU A 1 94 ? 3.398 11.861 -14.629 1.00 63.72 94 LEU A N 1
ATOM 757 C CA . LEU A 1 94 ? 2.370 10.834 -14.673 1.00 63.72 94 LEU A CA 1
ATOM 758 C C . LEU A 1 94 ? 2.465 10.135 -16.027 1.00 63.72 94 LEU A C 1
ATOM 760 O O . LEU A 1 94 ? 2.456 10.787 -17.070 1.00 63.72 94 LEU A O 1
ATOM 764 N N . GLY A 1 95 ? 2.583 8.814 -16.006 1.00 60.88 95 GLY A N 1
ATOM 765 C CA . GLY A 1 95 ? 2.477 8.014 -17.214 1.00 60.88 95 GLY A CA 1
ATOM 766 C C . GLY A 1 95 ? 1.018 7.692 -17.512 1.00 60.88 95 GLY A C 1
ATOM 767 O O . GLY A 1 95 ? 0.373 7.016 -16.715 1.00 60.88 95 GLY A O 1
ATOM 768 N N . GLU A 1 96 ? 0.505 8.146 -18.653 1.00 66.25 96 GLU A N 1
ATOM 769 C CA . GLU A 1 96 ? -0.812 7.741 -19.153 1.00 66.25 96 GLU A CA 1
ATOM 770 C C . GLU A 1 96 ? -0.697 6.368 -19.828 1.00 66.25 96 GLU A C 1
ATOM 772 O O . GLU A 1 96 ? -0.466 6.251 -21.031 1.00 66.25 96 GLU A O 1
ATOM 777 N N . PHE A 1 97 ? -0.805 5.311 -19.025 1.00 77.56 97 PHE A N 1
ATOM 778 C CA . PHE A 1 97 ? -0.837 3.928 -19.497 1.00 77.56 97 PHE A CA 1
ATOM 779 C C . PHE A 1 97 ? -2.220 3.324 -19.266 1.00 77.56 97 PHE A C 1
ATOM 781 O O . PHE A 1 97 ? -2.903 3.692 -18.312 1.00 77.56 97 PHE A O 1
ATOM 788 N N . ASP A 1 98 ? -2.609 2.369 -20.114 1.00 74.69 98 ASP A N 1
ATOM 789 C CA . ASP A 1 98 ? -3.841 1.598 -19.928 1.00 74.69 98 ASP A CA 1
ATOM 790 C C . ASP A 1 98 ? -3.812 0.873 -18.574 1.00 74.69 98 ASP A C 1
ATOM 792 O O . ASP A 1 98 ? -2.986 -0.014 -18.317 1.00 74.69 98 ASP A O 1
ATOM 796 N N . ASP A 1 99 ? -4.701 1.289 -17.680 1.00 74.94 99 ASP A N 1
ATOM 797 C CA . ASP A 1 99 ? -4.772 0.796 -16.316 1.00 74.94 99 ASP A CA 1
ATOM 798 C C . ASP A 1 99 ? -5.709 -0.406 -16.166 1.00 74.94 99 ASP A C 1
ATOM 800 O O . ASP A 1 99 ? -5.705 -1.028 -15.097 1.00 74.94 99 ASP A O 1
ATOM 804 N N . HIS A 1 100 ? -6.420 -0.803 -17.231 1.00 78.88 100 HIS A N 1
ATOM 805 C CA . HIS A 1 100 ? -7.388 -1.887 -17.188 1.00 78.88 100 HIS A CA 1
ATOM 806 C C . HIS A 1 100 ? -6.725 -3.220 -16.828 1.00 78.88 100 HIS A C 1
ATOM 808 O O . HIS A 1 100 ? -6.044 -3.869 -17.623 1.00 78.88 100 HIS A O 1
ATOM 814 N N . ILE A 1 101 ? -6.984 -3.672 -15.600 1.00 76.62 101 ILE A N 1
ATOM 815 C CA . ILE A 1 101 ? -6.653 -5.013 -15.131 1.00 76.62 101 ILE A CA 1
ATOM 816 C C . ILE A 1 101 ? -7.904 -5.706 -14.617 1.00 76.62 101 ILE A C 1
ATOM 818 O O . ILE A 1 101 ? -8.663 -5.175 -13.809 1.00 76.62 101 ILE A O 1
ATOM 822 N N . VAL A 1 102 ? -8.051 -6.964 -15.027 1.00 81.12 102 VAL A N 1
ATOM 823 C CA . VAL A 1 102 ? -8.994 -7.902 -14.425 1.00 81.12 102 VAL A CA 1
ATOM 824 C C . VAL A 1 102 ? -8.224 -8.795 -13.459 1.00 81.12 102 VAL A C 1
ATOM 826 O O . VAL A 1 102 ? -7.522 -9.724 -13.867 1.00 81.12 102 VAL A O 1
ATOM 829 N N . TYR A 1 103 ? -8.349 -8.520 -12.163 1.00 81.81 103 TYR A N 1
ATOM 830 C CA . TYR A 1 103 ? -7.758 -9.366 -11.132 1.00 81.81 103 TYR A CA 1
ATOM 831 C C . TYR A 1 103 ? -8.547 -10.668 -10.999 1.00 81.81 103 TYR A C 1
ATOM 833 O O . TYR A 1 103 ? -9.753 -10.658 -10.753 1.00 81.81 103 TYR A O 1
ATOM 841 N N . LYS A 1 104 ? -7.865 -11.815 -11.084 1.00 91.12 104 LYS A N 1
ATOM 842 C CA . LYS A 1 104 ? -8.483 -13.086 -10.682 1.00 91.12 104 LYS A CA 1
ATOM 843 C C . LYS A 1 104 ? -8.686 -13.074 -9.170 1.00 91.12 104 LYS A C 1
ATOM 845 O O . LYS A 1 104 ? -7.767 -12.706 -8.440 1.00 91.12 104 LYS A O 1
ATOM 850 N N . GLU A 1 105 ? -9.824 -13.578 -8.691 1.00 91.94 105 GLU A N 1
ATOM 851 C CA . GLU A 1 105 ? -10.147 -13.610 -7.254 1.00 91.94 105 GLU A CA 1
ATOM 852 C C . GLU A 1 105 ? -9.008 -14.203 -6.410 1.00 91.94 105 GLU A C 1
ATOM 854 O O . GLU A 1 105 ? -8.657 -13.653 -5.374 1.00 91.94 105 GLU A O 1
ATOM 859 N N . ARG A 1 106 ? -8.362 -15.283 -6.879 1.00 94.12 106 ARG A N 1
ATOM 860 C CA . ARG A 1 106 ? -7.212 -15.897 -6.191 1.00 94.12 106 ARG A CA 1
ATOM 861 C C . ARG A 1 106 ? -6.040 -14.926 -6.011 1.00 94.12 106 ARG A C 1
ATOM 863 O O . ARG A 1 106 ? -5.430 -14.925 -4.948 1.00 94.12 106 ARG A O 1
ATOM 870 N N . GLN A 1 107 ? -5.714 -14.147 -7.041 1.00 92.06 107 GLN A N 1
ATOM 871 C CA . GLN A 1 107 ? -4.619 -13.174 -6.988 1.00 92.06 107 GLN A CA 1
ATOM 872 C C . GLN A 1 107 ? -4.979 -12.027 -6.048 1.00 92.06 107 GLN A C 1
ATOM 874 O O . GLN A 1 107 ? -4.199 -11.701 -5.160 1.00 92.06 107 GLN A O 1
ATOM 879 N N . LEU A 1 108 ? -6.193 -11.485 -6.181 1.00 93.88 108 LEU A N 1
ATOM 880 C CA . LEU A 1 108 ? -6.683 -10.427 -5.304 1.00 93.88 108 LEU A CA 1
ATOM 881 C C . LEU A 1 108 ? -6.693 -10.881 -3.840 1.00 93.88 108 LEU A C 1
ATOM 883 O O . LEU A 1 108 ? -6.210 -10.181 -2.958 1.00 93.88 108 LEU A O 1
ATOM 887 N N . LYS A 1 109 ? -7.171 -12.100 -3.584 1.00 96.31 109 LYS A N 1
ATOM 888 C CA . LYS A 1 109 ? -7.189 -12.709 -2.256 1.00 96.31 109 LYS A CA 1
ATOM 889 C C . LYS A 1 109 ? -5.793 -12.838 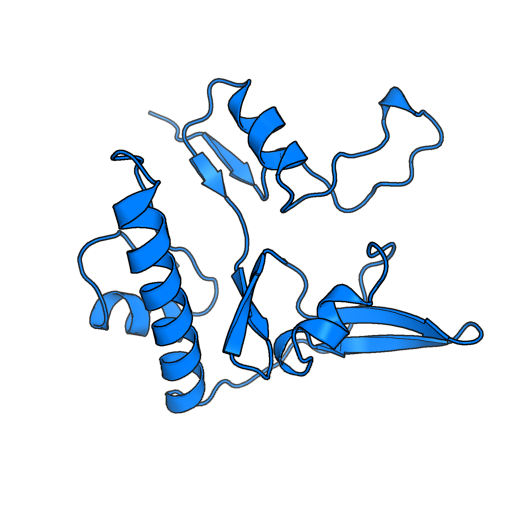-1.652 1.00 96.31 109 LYS A C 1
ATOM 891 O O . LYS A 1 109 ? -5.634 -12.526 -0.477 1.00 96.31 109 LYS A O 1
ATOM 896 N N . HIS A 1 110 ? -4.809 -13.268 -2.440 1.00 95.94 110 HIS A N 1
ATOM 897 C CA . HIS A 1 110 ? -3.412 -13.369 -2.008 1.00 95.94 110 HIS A CA 1
ATOM 898 C C . HIS A 1 110 ? -2.842 -12.001 -1.613 1.00 95.94 110 HIS A C 1
ATOM 900 O O . HIS A 1 110 ? -2.357 -11.838 -0.498 1.00 95.94 110 HIS A O 1
ATOM 906 N N . VAL A 1 111 ? -3.006 -10.989 -2.470 1.00 94.81 111 VAL A N 1
ATOM 907 C CA . VAL A 1 111 ? -2.555 -9.612 -2.197 1.00 94.81 111 VAL A CA 1
ATOM 908 C C . VAL A 1 111 ? -3.188 -9.059 -0.919 1.00 94.81 111 VAL A C 1
ATOM 910 O O . VAL A 1 111 ? -2.493 -8.547 -0.043 1.00 94.81 111 VAL A O 1
ATOM 913 N N . LEU A 1 112 ? -4.504 -9.214 -0.763 1.00 96.31 112 LEU A N 1
ATOM 914 C CA . LEU A 1 112 ? -5.217 -8.749 0.427 1.00 96.31 112 LEU A CA 1
ATOM 915 C C . LEU A 1 112 ? -4.764 -9.470 1.700 1.00 96.31 112 LEU A C 1
ATOM 917 O O . LEU A 1 112 ? -4.676 -8.847 2.755 1.00 96.31 112 LEU A O 1
ATOM 921 N N . GLN A 1 113 ? -4.444 -10.764 1.620 1.00 96.81 113 GLN A N 1
ATOM 922 C CA . GLN A 1 113 ? -3.898 -11.511 2.752 1.00 96.81 113 GLN A CA 1
ATOM 923 C C . GLN A 1 113 ? -2.533 -10.973 3.182 1.00 96.81 113 GLN A C 1
ATOM 925 O O . GLN A 1 113 ? -2.321 -10.802 4.380 1.00 96.81 113 GLN A O 1
ATOM 930 N N . LEU A 1 114 ? -1.643 -10.662 2.236 1.00 96.06 114 LEU A N 1
ATOM 931 C CA . LEU A 1 114 ? -0.337 -10.066 2.532 1.00 96.06 114 LEU A CA 1
ATOM 932 C C . LEU A 1 114 ? -0.483 -8.703 3.212 1.00 96.06 114 LEU A C 1
ATOM 934 O O . LEU A 1 114 ? 0.121 -8.470 4.259 1.00 96.06 114 LEU A O 1
ATOM 938 N N . ILE A 1 115 ? -1.343 -7.833 2.669 1.00 94.56 115 ILE A N 1
ATOM 939 C CA . ILE A 1 115 ? -1.623 -6.517 3.258 1.00 94.56 115 ILE A CA 1
ATOM 940 C C . ILE A 1 115 ? -2.167 -6.688 4.679 1.00 94.56 115 ILE A C 1
ATOM 942 O O . ILE A 1 115 ? -1.635 -6.102 5.617 1.00 94.56 115 ILE A O 1
ATOM 946 N N . LEU A 1 116 ? -3.178 -7.536 4.881 1.00 94.69 116 LEU A N 1
ATOM 947 C CA . LEU A 1 116 ? -3.760 -7.756 6.206 1.00 94.69 116 LEU A CA 1
ATOM 948 C C . LEU A 1 116 ? -2.765 -8.364 7.203 1.00 94.69 116 LEU A C 1
ATOM 950 O O . LEU A 1 116 ? -2.814 -8.015 8.381 1.00 94.69 116 LEU A O 1
ATOM 954 N N . GLN A 1 117 ? -1.868 -9.251 6.765 1.00 93.00 117 GLN A N 1
ATOM 955 C CA . GLN A 1 117 ? -0.818 -9.814 7.618 1.00 93.00 117 GLN A CA 1
ATOM 956 C C . GLN A 1 117 ? 0.202 -8.754 8.035 1.00 93.00 117 GLN A C 1
ATOM 958 O O . GLN A 1 117 ? 0.486 -8.640 9.230 1.00 93.00 117 GLN A O 1
ATOM 963 N N . LEU A 1 118 ? 0.694 -7.949 7.085 1.00 89.56 118 LEU A N 1
ATOM 964 C CA . LEU A 1 118 ? 1.601 -6.840 7.379 1.00 89.56 118 LEU A CA 1
ATOM 965 C C . LEU A 1 118 ? 0.948 -5.859 8.352 1.00 89.56 118 LEU A C 1
ATOM 967 O O . LEU A 1 118 ? 1.529 -5.543 9.388 1.00 89.56 118 LEU A O 1
ATOM 971 N N . PHE A 1 119 ? -0.276 -5.417 8.047 1.00 88.44 119 PHE A N 1
ATOM 972 C CA . PHE A 1 119 ? -1.014 -4.508 8.915 1.00 88.44 119 PHE A CA 1
ATOM 973 C C . PHE A 1 119 ? -1.207 -5.124 10.292 1.00 88.44 119 PHE A C 1
ATOM 975 O O . PHE A 1 119 ? -0.923 -4.465 11.275 1.00 88.44 119 PHE A O 1
ATOM 982 N N . LYS A 1 120 ? -1.613 -6.390 10.405 1.00 87.44 120 LYS A N 1
ATOM 983 C CA . LYS A 1 120 ? -1.782 -7.033 11.712 1.00 87.44 120 LYS A CA 1
ATOM 984 C C . LYS A 1 120 ? -0.485 -7.039 12.524 1.00 87.44 120 LYS A C 1
ATOM 986 O O . LYS A 1 120 ? -0.551 -6.804 13.723 1.00 87.44 120 LYS A O 1
ATOM 991 N N . HIS A 1 121 ? 0.666 -7.295 11.906 1.00 87.56 121 HIS A N 1
ATOM 992 C CA . HIS A 1 121 ? 1.950 -7.282 12.608 1.00 87.56 121 HIS 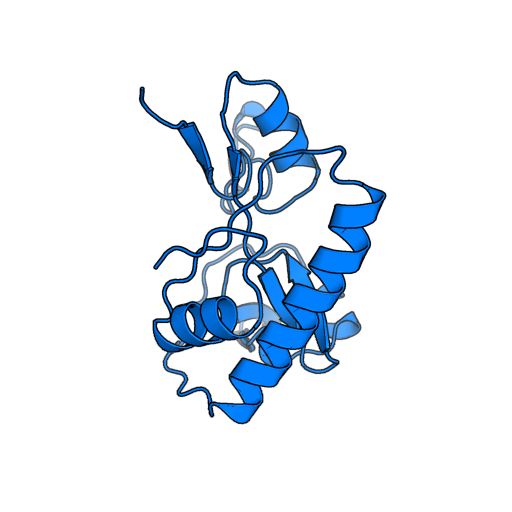A CA 1
ATOM 993 C C . HIS A 1 121 ? 2.345 -5.861 13.036 1.00 87.56 121 HIS A C 1
ATOM 995 O O . HIS A 1 121 ? 2.511 -5.604 14.223 1.00 87.56 121 HIS A O 1
ATOM 1001 N N . VAL A 1 122 ? 2.383 -4.916 12.092 1.00 86.94 122 VAL A N 1
ATOM 1002 C CA . VAL A 1 122 ? 2.820 -3.535 12.348 1.00 86.94 122 VAL A CA 1
ATOM 1003 C C . VAL A 1 122 ? 1.840 -2.791 13.258 1.00 86.94 122 VAL A C 1
ATOM 1005 O O . VAL A 1 122 ? 2.239 -2.111 14.195 1.00 86.94 122 VAL A O 1
ATOM 1008 N N . VAL A 1 123 ? 0.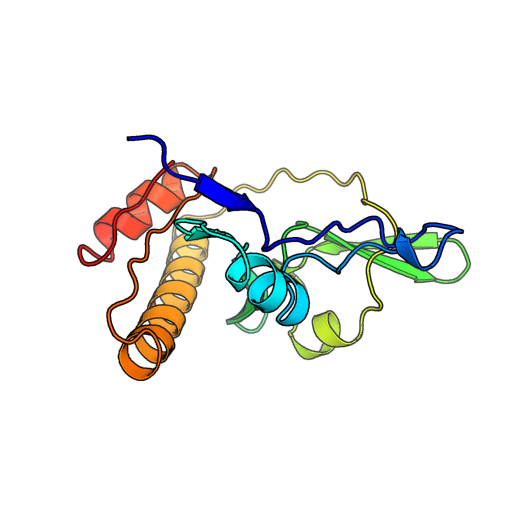537 -2.911 13.020 1.00 83.56 123 VAL A N 1
ATOM 1009 C CA . VAL A 1 123 ? -0.482 -2.189 13.794 1.00 83.56 123 VAL A CA 1
ATOM 1010 C C . VAL A 1 123 ? -0.552 -2.703 15.223 1.00 83.56 123 VAL A C 1
ATOM 1012 O O . VAL A 1 123 ? -0.606 -1.892 16.144 1.00 83.56 123 VAL A O 1
ATOM 1015 N N . ASN A 1 124 ? -0.528 -4.021 15.435 1.00 82.56 124 ASN A N 1
ATOM 1016 C CA . ASN A 1 124 ? -0.596 -4.558 16.794 1.00 82.56 124 ASN A CA 1
ATOM 1017 C C . ASN A 1 124 ? 0.611 -4.135 17.637 1.00 82.56 124 ASN A C 1
ATOM 1019 O O . ASN A 1 124 ? 0.464 -3.961 18.843 1.00 82.56 124 ASN A O 1
ATOM 1023 N N . GLU A 1 125 ? 1.776 -3.962 17.013 1.00 87.94 125 GLU A N 1
ATOM 1024 C CA . GLU A 1 125 ? 2.999 -3.561 17.708 1.00 87.94 125 GLU A CA 1
ATOM 1025 C C . GLU A 1 125 ? 3.119 -2.042 17.878 1.00 87.94 125 GLU A C 1
ATOM 1027 O O . GLU A 1 125 ? 3.539 -1.584 18.937 1.00 87.94 125 GLU A O 1
ATOM 1032 N N . TYR A 1 126 ? 2.722 -1.253 16.874 1.00 89.31 126 TYR A N 1
ATOM 1033 C CA . TYR A 1 126 ? 3.075 0.171 16.804 1.00 89.31 126 TYR A CA 1
ATOM 1034 C C . TYR A 1 126 ? 1.887 1.139 16.778 1.00 89.31 126 TYR A C 1
ATOM 1036 O O . TYR A 1 126 ? 2.077 2.346 16.939 1.00 89.31 126 TYR A O 1
ATOM 1044 N N . ALA A 1 127 ? 0.650 0.677 16.558 1.00 85.81 127 ALA A N 1
ATOM 1045 C CA . ALA A 1 127 ? -0.467 1.603 16.373 1.00 85.81 127 ALA A CA 1
ATOM 1046 C C . ALA A 1 127 ? -0.976 2.236 17.669 1.00 85.81 127 ALA A C 1
ATOM 1048 O O . ALA A 1 127 ? -1.640 3.262 17.570 1.00 85.81 127 ALA A O 1
ATOM 1049 N N . GLU A 1 128 ? -0.672 1.680 18.847 1.00 87.81 128 GLU A N 1
ATOM 1050 C CA . GLU A 1 128 ? -0.996 2.281 20.158 1.00 87.81 128 GLU A CA 1
ATOM 1051 C C . GLU A 1 128 ? -2.478 2.707 20.289 1.00 87.81 128 GLU A C 1
ATOM 1053 O O . GLU A 1 128 ? -2.807 3.752 20.844 1.00 87.81 128 GLU A O 1
ATOM 1058 N N . GLY A 1 129 ? -3.399 1.916 19.726 1.00 84.69 129 GLY A N 1
ATOM 1059 C CA . GLY A 1 129 ? -4.840 2.199 19.769 1.00 84.69 129 GLY A CA 1
ATOM 1060 C C . GLY A 1 129 ? -5.340 3.252 18.769 1.00 84.69 129 GLY A C 1
ATOM 1061 O O . GLY A 1 129 ? -6.509 3.639 18.832 1.00 84.69 129 GLY A O 1
ATOM 1062 N N . ARG A 1 130 ? -4.505 3.712 17.825 1.00 88.69 130 ARG A N 1
ATOM 1063 C CA . ARG A 1 130 ? -4.939 4.589 16.723 1.00 88.69 130 ARG A CA 1
ATOM 1064 C C . ARG A 1 130 ? -6.051 3.922 15.906 1.00 88.69 130 ARG A C 1
ATOM 1066 O O . ARG A 1 130 ? -6.007 2.730 15.606 1.00 88.69 130 ARG A O 1
ATOM 1073 N N . ARG A 1 131 ? -7.055 4.716 15.524 1.00 91.81 131 ARG A N 1
ATOM 1074 C CA . ARG A 1 131 ? -8.167 4.270 14.672 1.00 91.81 131 ARG A CA 1
ATOM 1075 C C . ARG A 1 131 ? -7.663 4.024 13.251 1.00 91.81 131 ARG A C 1
ATOM 1077 O O . ARG A 1 131 ? -6.992 4.885 12.690 1.00 91.81 131 ARG A O 1
ATOM 1084 N N . ILE A 1 132 ? -8.040 2.890 12.668 1.00 92.75 132 ILE A N 1
ATOM 1085 C CA . ILE A 1 132 ? -7.657 2.482 11.311 1.00 92.75 132 ILE A CA 1
ATOM 1086 C C . ILE A 1 132 ? -8.903 2.001 10.572 1.00 92.75 132 ILE A C 1
ATOM 1088 O O . ILE A 1 132 ? -9.782 1.370 11.163 1.00 92.75 132 ILE A O 1
ATOM 1092 N N . PHE A 1 133 ? -8.971 2.292 9.279 1.00 95.06 133 PHE A N 1
ATOM 1093 C CA . PHE A 1 133 ? -9.940 1.713 8.359 1.00 95.06 133 PHE A CA 1
ATOM 1094 C C . PHE A 1 133 ? -9.261 1.439 7.017 1.00 95.06 133 PHE A C 1
ATOM 1096 O O . PHE A 1 133 ? -8.229 2.029 6.706 1.00 95.06 133 PHE A O 1
ATOM 1103 N N . PHE A 1 134 ? -9.855 0.551 6.228 1.00 96.12 134 PHE A N 1
ATOM 1104 C CA . PHE A 1 134 ? -9.444 0.295 4.851 1.00 96.12 134 PHE A CA 1
ATOM 1105 C C . PHE A 1 134 ? -10.421 0.967 3.886 1.00 96.12 134 PHE A C 1
ATOM 1107 O O . PHE A 1 134 ? -11.622 1.022 4.156 1.00 96.12 134 PHE A O 1
ATOM 1114 N N . SER A 1 135 ? -9.928 1.442 2.749 1.00 96.69 135 SER A N 1
ATOM 1115 C CA . SER A 1 135 ? -10.738 1.952 1.640 1.00 96.69 135 SER A CA 1
ATOM 1116 C C . SER A 1 135 ? -10.177 1.451 0.315 1.00 96.69 135 SER A C 1
ATOM 1118 O O . SER A 1 135 ? -8.970 1.260 0.192 1.00 96.69 135 SER A O 1
ATOM 1120 N N . THR A 1 136 ? -11.035 1.200 -0.672 1.00 95.56 136 THR A N 1
ATOM 1121 C CA . THR A 1 136 ? -10.598 0.754 -2.000 1.00 95.56 136 THR A CA 1
ATOM 1122 C C . THR A 1 136 ? -11.636 1.081 -3.064 1.00 95.56 136 THR A C 1
ATOM 1124 O O .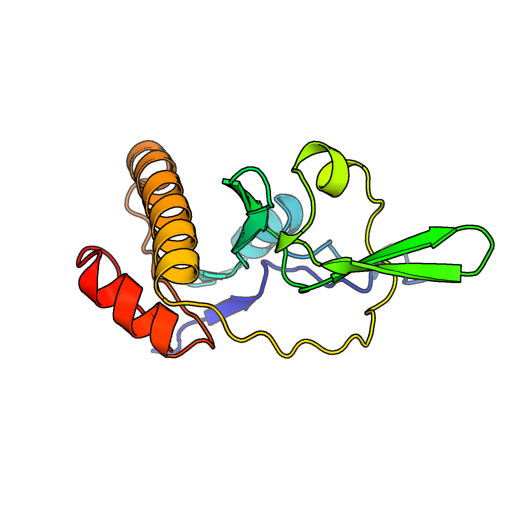 THR A 1 136 ? -12.821 0.869 -2.846 1.00 95.56 136 THR A O 1
ATOM 1127 N N . PHE A 1 137 ? -11.182 1.506 -4.245 1.00 92.62 137 PHE A N 1
ATOM 1128 C CA . PHE A 1 137 ? -12.037 1.680 -5.425 1.00 92.62 137 PHE A CA 1
ATOM 1129 C C . PHE A 1 137 ? -12.377 0.359 -6.133 1.00 92.62 137 PHE A C 1
ATOM 1131 O O . PHE A 1 137 ? -13.111 0.364 -7.120 1.00 92.62 137 PHE A O 1
ATOM 1138 N N . GLN A 1 138 ? -11.858 -0.783 -5.662 1.00 92.31 138 GLN A N 1
ATOM 1139 C CA . GLN A 1 138 ? -12.155 -2.093 -6.237 1.00 92.31 138 GLN A CA 1
ATOM 1140 C C . GLN A 1 138 ? -13.245 -2.809 -5.415 1.00 92.31 138 GLN A C 1
ATOM 1142 O O . GLN A 1 138 ? -12.996 -3.207 -4.272 1.00 92.31 138 GLN A O 1
ATOM 1147 N N . PRO A 1 139 ? -14.449 -3.040 -5.975 1.00 93.81 139 PRO A N 1
ATOM 1148 C CA . PRO A 1 139 ? -15.587 -3.531 -5.194 1.00 93.81 139 PRO A CA 1
ATOM 1149 C C . PRO A 1 139 ? -15.352 -4.951 -4.667 1.00 93.81 139 PRO A C 1
ATOM 1151 O O . PRO A 1 139 ? -15.664 -5.254 -3.513 1.00 93.81 139 PRO A O 1
ATOM 1154 N N . ASP A 1 140 ? -14.713 -5.801 -5.471 1.00 94.69 140 ASP A N 1
ATOM 1155 C CA . ASP A 1 140 ? -14.348 -7.162 -5.073 1.00 94.69 140 ASP A CA 1
ATOM 1156 C C . ASP A 1 140 ? -13.354 -7.168 -3.911 1.00 94.69 140 ASP A C 1
ATOM 1158 O O . ASP A 1 140 ? -13.452 -8.006 -3.012 1.00 94.69 140 ASP A O 1
ATOM 1162 N N . ALA A 1 141 ? -12.429 -6.204 -3.881 1.00 95.31 141 ALA A N 1
ATOM 1163 C CA . ALA A 1 141 ? -11.469 -6.079 -2.797 1.00 95.31 141 ALA A CA 1
ATOM 1164 C C . ALA A 1 141 ? -12.175 -5.697 -1.491 1.00 95.31 141 ALA A C 1
ATOM 1166 O O . ALA A 1 141 ? -11.953 -6.342 -0.467 1.00 95.31 141 ALA A O 1
ATOM 1167 N N . ALA A 1 142 ? -13.100 -4.730 -1.534 1.00 96.69 142 ALA A N 1
ATOM 1168 C CA . ALA A 1 142 ? -13.895 -4.348 -0.368 1.00 96.69 142 ALA A CA 1
ATOM 1169 C C . ALA A 1 142 ? -14.703 -5.535 0.188 1.00 96.69 142 ALA A C 1
ATOM 1171 O O . ALA A 1 142 ? -14.717 -5.772 1.400 1.00 96.69 142 ALA A O 1
ATOM 1172 N N . LEU A 1 143 ? -15.343 -6.321 -0.687 1.00 96.44 143 LEU A N 1
ATOM 1173 C CA . LEU A 1 143 ? -16.086 -7.522 -0.292 1.00 96.44 143 LEU A CA 1
ATOM 1174 C C . LEU A 1 143 ? -15.177 -8.595 0.316 1.00 96.44 143 LEU A C 1
ATOM 1176 O O . LEU A 1 143 ? -15.539 -9.209 1.321 1.00 96.44 143 LEU A O 1
ATOM 1180 N N . LEU A 1 144 ? -14.005 -8.831 -0.275 1.00 97.06 144 LEU A N 1
ATOM 1181 C CA . LEU A 1 144 ? -13.047 -9.818 0.214 1.00 97.06 144 LEU A CA 1
ATOM 1182 C C . LEU A 1 144 ? -12.445 -9.417 1.563 1.00 97.06 144 LEU A C 1
ATOM 1184 O O . LEU A 1 144 ? -12.436 -10.250 2.468 1.00 97.06 144 LEU A O 1
ATOM 1188 N N . ILE A 1 145 ? -12.018 -8.163 1.748 1.00 96.69 145 ILE A N 1
ATOM 1189 C CA . ILE A 1 145 ? -11.471 -7.696 3.033 1.00 96.69 145 ILE A CA 1
ATOM 1190 C C . ILE A 1 145 ? -12.521 -7.856 4.140 1.00 96.69 145 ILE A C 1
ATOM 1192 O O . ILE A 1 145 ? -12.204 -8.417 5.187 1.00 96.69 145 ILE A O 1
ATOM 1196 N N . ARG A 1 146 ? -13.782 -7.460 3.902 1.00 96.88 146 ARG A N 1
ATOM 1197 C CA . ARG A 1 146 ? -14.883 -7.632 4.876 1.00 96.88 146 ARG A CA 1
ATOM 1198 C C . ARG A 1 146 ? -15.132 -9.094 5.260 1.00 96.88 146 ARG A C 1
ATOM 1200 O O . ARG A 1 146 ? -15.608 -9.361 6.356 1.00 96.88 146 ARG A O 1
ATOM 1207 N N . LYS A 1 147 ? -14.833 -10.046 4.367 1.00 96.44 147 LYS A N 1
ATOM 1208 C CA . LYS A 1 147 ? -14.906 -11.488 4.660 1.00 96.44 147 LYS A CA 1
ATOM 1209 C C . LYS A 1 147 ? -13.673 -12.001 5.410 1.00 96.44 147 LYS A C 1
ATOM 1211 O O . LYS A 1 147 ? -13.781 -12.978 6.143 1.00 96.44 147 LYS A O 1
ATOM 1216 N N . MET A 1 148 ? -12.504 -11.398 5.197 1.00 95.75 148 MET A N 1
ATOM 1217 C CA . MET A 1 148 ? -11.231 -11.835 5.788 1.00 95.75 148 MET A CA 1
ATOM 1218 C C . MET A 1 148 ? -10.995 -11.304 7.200 1.00 95.75 148 MET A C 1
ATOM 1220 O O . MET A 1 148 ? -10.253 -11.924 7.959 1.00 95.75 148 MET A O 1
ATOM 1224 N N . GLN A 1 149 ? -11.582 -10.159 7.544 1.00 93.69 149 GLN A N 1
ATOM 1225 C CA . GLN A 1 149 ? -11.417 -9.532 8.850 1.00 93.69 149 GLN A CA 1
ATOM 1226 C C . GLN A 1 149 ? -12.680 -8.775 9.271 1.00 93.69 149 GLN A C 1
ATOM 1228 O O . GLN A 1 149 ? -13.434 -8.292 8.428 1.00 93.69 149 GLN A O 1
ATOM 1233 N N . SER A 1 150 ? -12.868 -8.640 10.586 1.00 94.00 150 SER A N 1
ATOM 1234 C CA . SER A 1 150 ? -13.952 -7.860 11.204 1.00 94.00 150 SER A CA 1
ATOM 1235 C C . SER A 1 150 ? -13.461 -6.826 12.230 1.00 94.00 150 SER A C 1
ATOM 1237 O O . SER A 1 150 ? -14.264 -6.270 12.974 1.00 94.00 150 SER A O 1
ATOM 1239 N N . SER A 1 151 ? -12.147 -6.612 12.327 1.00 91.00 151 SER A N 1
ATOM 1240 C CA . SER A 1 151 ? -11.514 -5.711 13.299 1.00 91.00 151 SER A CA 1
ATOM 1241 C C . SER A 1 151 ? -11.531 -4.249 12.857 1.00 91.00 151 SER A C 1
ATOM 1243 O O . SER A 1 151 ? -11.583 -3.363 13.706 1.00 91.00 151 SER A O 1
ATOM 1245 N N . TYR A 1 152 ? -11.487 -3.993 11.548 1.00 93.56 152 TYR A N 1
ATOM 1246 C CA . TYR A 1 152 ? -11.377 -2.648 10.987 1.00 93.56 152 TYR A CA 1
ATOM 1247 C C . TYR A 1 152 ? -12.492 -2.388 9.968 1.00 93.56 152 TYR A C 1
ATOM 1249 O O . TYR A 1 152 ? -12.773 -3.260 9.140 1.00 93.56 152 TYR A O 1
ATOM 1257 N N . PRO A 1 153 ? -13.112 -1.196 9.970 1.00 96.25 153 PRO A N 1
ATOM 1258 C CA . PRO A 1 153 ? -14.062 -0.809 8.934 1.00 96.25 153 PRO A CA 1
ATOM 1259 C C . PRO A 1 153 ? -13.439 -0.857 7.535 1.00 96.25 153 PRO A C 1
ATOM 1261 O O . PRO A 1 153 ? -12.244 -0.614 7.366 1.00 96.25 153 PRO A O 1
ATOM 1264 N N . VAL A 1 154 ? -14.269 -1.143 6.530 1.00 97.62 154 VAL A N 1
ATOM 1265 C CA . VAL A 1 154 ? -13.864 -1.194 5.118 1.00 97.62 154 VAL A CA 1
ATOM 1266 C C . VAL A 1 154 ? -14.843 -0.374 4.288 1.00 97.62 154 VAL A C 1
ATOM 1268 O O . VAL A 1 154 ? -16.037 -0.693 4.268 1.00 97.62 154 VAL A O 1
ATOM 1271 N N . TYR A 1 155 ? -14.341 0.633 3.584 1.00 96.38 155 TYR A N 1
ATOM 1272 C CA . TYR A 1 155 ? -15.097 1.527 2.710 1.00 96.38 155 TYR A CA 1
ATOM 1273 C C . TYR A 1 155 ? -14.807 1.239 1.231 1.00 96.38 155 TYR A C 1
ATOM 1275 O O . TYR A 1 155 ? -13.742 0.724 0.887 1.00 96.38 155 TYR A O 1
ATOM 1283 N N . PHE A 1 156 ? -15.791 1.538 0.388 1.00 92.81 156 PHE A N 1
ATOM 1284 C CA . PHE A 1 156 ? -15.710 1.513 -1.068 1.00 92.81 156 PHE A CA 1
ATOM 1285 C C . PHE A 1 156 ? -16.069 2.909 -1.566 1.00 92.81 156 PHE A C 1
ATOM 1287 O O . PHE A 1 156 ? -17.075 3.434 -1.028 1.00 92.81 156 PHE A O 1
#

Nearest PDB structures (foldseek):
  6kzw-assembly2_B  TM=6.421E-01  e=1.553E+00  Fusobacterium nucleatum subsp. nucleatum
  6is8-assembly1_B  TM=3.550E-01  e=5.623E+00  Zea mays
  6jrg-assembly1_B  TM=2.993E-01  e=5.273E+00  Zea mays
  8kfw-assembly1_B  TM=2.944E-01  e=5.623E+00  Zea mays
  3ghq-assembly1_A  TM=1.881E-01  e=7.274E+00  Escherichia coli K-12

=== Feature glossary ===
Reading guide. The protein is described through the following features:

Foldseek 3Di. A 3Di character summarizes, for each residue, the relative orientation of the Cα frame of its nearest spatial neighbor. Because it encodes fold topology rather than chemistry, 3Di alignments detect remote structural similarity that sequence alignment misses.

Contact-map, Ramachandran, and PAE plots. Plot images: a contact map (which residues are close in 3D, as an N×N binary image), a Ramachandran scatter (backbone torsion angles, revealing secondary-structure composition at a glance), and — for AlphaFold structures — a PAE heatmap (pairwise prediction confidence).

Radius of gyration, Cα contacts, bound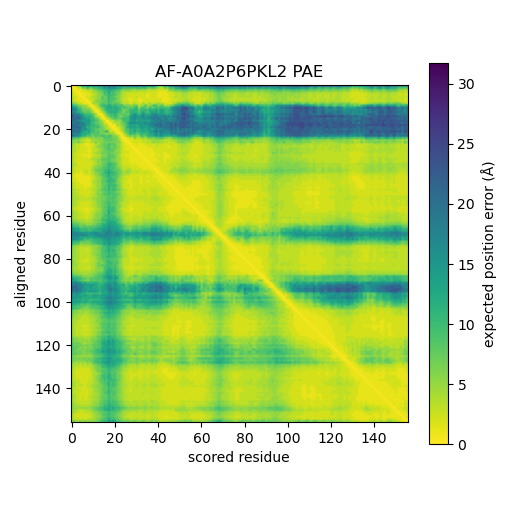ing box. Radius of gyration (Rg) is the root-mean-square distance of Cα atoms from their centroid — a single number for overall size and compactness. A globular domain of N residues has Rg ≈ 2.2·N^0.38 Å; an extended or disordered chain has a much larger Rg. The Cα contact count is the number of residue pairs whose Cα atoms are within 8 Å and are more than four positions apart in sequence — a standard proxy for tertiary packing density. The bounding box is the smallest axis-aligned box enclosing all Cα atoms.

Secondary structure (8-state, DSSP). Eight-state secondary structure (DSSP): H is the canonical α-helix, G the tighter 3₁₀-helix, I the wider π-helix; E/B are β-structure, T and S are turns and bends, and '-' is everything else. DSSP derives these from the pattern of main-chain N–H···O=C hydrogen bonds, not from the sequence.

B-factor. B-factor (Debye–Waller factor) reflects atomic displacement in the crystal lattice. It is an experimental observable (units Å²), not a prediction; low values mean the atom is pinned down, high values mean it moves or is heterogeneous across the crystal.

pLDDT. pLDDT is the predicted lDDT-Cα score: AlphaFold's confidence that the local environment of each residue (all inter-atomic distances within 15 Å) is correctly placed. It is a per-residue number between 0 and 100, with higher meaning more reliable.

Nearest PDB structures. Nearest PDB neighbors are the top structural matches found by Foldseek when searching this structure against the entire Protein Data Bank. Each hit reports a TM-score (0 to 1; >0.5 almost always implies the same fold) and an E-value. These are *structural* homologs — they may share no detectable sequence similarity.

Solvent-accessible surface area. Accessible surface area quantifies burial. A residue with SASA near zero is packed into the hydrophobic core; one with SASA >100 Å² sits on the surface. Computed here via the Shrake–Rupley numerical algorithm with a 1.4 Å probe.

Rendered structure images. Structure images are PyMOL renders from six orthogonal camera directions. Cartoon representation draws helices as coils and strands as arrows; sticks shows the backbone as bonds; surface shows the solvent-excluded envelope. Rainbow coloring maps sequence position to hue (blue→red, N→C); chain coloring assigns a distinct color per polypeptide.

Backbone torsions (φ/ψ). φ (phi) and ψ (psi) are the two rotatable backbone dihedrals per residue: φ is the C(i-1)–N–Cα–C torsion, ψ is the N–Cα–C–N(i+1) torsion, both in degrees on (−180°, 180°]. α-helical residues cluster near (−60°, −45°); β-strand residues near (−120°, +130°). A Ramachandran plot is simply a scatter of (φ, ψ) for every residue.

Predicted aligned error. Predicted Aligned Error (PAE) is an AlphaFold confidence matrix: entry (i, j) is the expected error in the position of residue j, in ångströms, when the prediction is superimposed on the true structure at residue i. Low PAE within a block of residues means that block is internally rigid and well-predicted; high PAE between two blocks means their relative placement is uncertain even if each block individually is confident.

mmCIF coordinates. Structure coordinates are given as an mmCIF _atom_site loop: one row per atom with element, residue name, chain id, sequence number, and x/y/z position in Å. Only the four main-chain atoms per residue are included here; side chains are omitted to keep the record compact.

InterPro / GO / CATH / organism. Database cross-references. InterPro integrates a dozen domain/family signature databases into unified entries with residue-range hits. GO terms attach function/process/location labels with evidence codes. CATH codes position the fold in a four-level structural taxonomy. Organism is the NCBI-taxonomy species name.

Secondary structure (3-state, P-SEA). SS3 is a coarse helix/strand/coil call (letters a/b/c) made by the P-SEA algorithm from inter-Cα distances and dihedrals. It is less detailed than DSSP but needs only Cα positions.

Sequence. Sequence gives the chain of amino acids in standard one-letter code (A=alanine, C=cysteine, …, Y=tyrosine), read N→C. It is the only feature that is directly encoded by the gene; all structural features are derived from the folded form of this sequence.